Protein AF-R5B4G7-F1 (afdb_monomer_lite)

pLDDT: mean 87.43, std 13.16, range [39.22, 98.56]

Sequence (146 aa):
MLAQTGVADRATWLAIAPYIDYGDVYLRRGDRGMLVTILQTALTSAGFSPGQADGIFGSRTFNAVTAFQRANRITADGIAGPRTWALLKPYLSGELMTYVVRRGDTLSSIARRFNTTVEELLRLNPREDPDLIFVGETLLIPVSKG

Foldseek 3Di:
DDDPPVDCDLVNCLVCVLVDQQQPPKDAAAFFDNVQLLLCQLLVLQVAFQDHSRRHNHPSQLVSLLVQCVLVVHDSPSMCGNVNSVVSSLLSVQAWDKDADAPPDWLCNVCVNLVHDLVVQCVQVPDDDSGDDDGRDITTHGSYDD

Radius of gyration: 16.52 Å; chains: 1; bounding box: 39×35×43 Å

Secondary structure (DSSP, 8-state):
-----SS--HHHHHHHGGG---TT--B-TT-BSHHHHHHHHHHHHTT----SSSSB--HHHHHHHHHHHHHTTS--SS-B-HHHHHHHTHHHHTPEEEEE--TT--HHHHHHHTT--HHHHHHHS--SSTT---TTPEEEEE-S--

Structure (mmCIF, N/CA/C/O backbone):
data_AF-R5B4G7-F1
#
_entry.id   AF-R5B4G7-F1
#
loop_
_atom_site.group_PDB
_atom_site.id
_atom_site.type_symbol
_atom_site.label_atom_id
_atom_site.label_alt_id
_atom_site.label_comp_id
_atom_site.label_asym_id
_atom_site.label_entity_id
_atom_site.label_seq_id
_atom_site.pdbx_PDB_ins_code
_atom_site.Cartn_x
_atom_site.Cartn_y
_atom_site.Cartn_z
_atom_site.occupancy
_atom_site.B_iso_or_equiv
_atom_site.auth_seq_id
_atom_site.auth_comp_id
_atom_site.auth_asym_id
_atom_site.auth_atom_id
_atom_site.pdbx_PDB_model_num
ATOM 1 N N . MET A 1 1 ? 12.464 23.233 4.053 1.00 43.53 1 MET A N 1
ATOM 2 C CA . MET A 1 1 ? 12.684 24.021 2.822 1.00 43.53 1 MET A CA 1
ATOM 3 C C . MET A 1 1 ? 13.406 23.096 1.847 1.00 43.53 1 MET A C 1
ATOM 5 O O . MET A 1 1 ? 14.472 22.615 2.204 1.00 43.53 1 MET A O 1
ATOM 9 N N . LEU A 1 2 ? 12.780 22.704 0.730 1.00 44.00 2 LEU A N 1
ATOM 10 C CA . LEU A 1 2 ? 13.408 21.807 -0.256 1.00 44.00 2 LEU A CA 1
ATOM 11 C C . LEU A 1 2 ? 14.506 22.582 -1.001 1.00 44.00 2 LEU A C 1
ATOM 13 O O . LEU A 1 2 ? 14.284 23.732 -1.374 1.00 44.00 2 LEU A O 1
ATOM 17 N N . ALA A 1 3 ? 15.684 21.985 -1.185 1.00 44.03 3 ALA A N 1
ATOM 18 C CA . ALA A 1 3 ? 16.759 22.604 -1.956 1.00 44.03 3 ALA A CA 1
ATOM 19 C C . ALA A 1 3 ? 16.352 22.685 -3.439 1.00 44.03 3 ALA A C 1
ATOM 21 O O . ALA A 1 3 ? 15.957 21.679 -4.024 1.00 44.03 3 ALA A O 1
ATOM 22 N N . GLN A 1 4 ? 16.437 23.868 -4.056 1.00 39.22 4 GLN A N 1
ATOM 23 C CA . GLN A 1 4 ? 16.223 24.027 -5.499 1.00 39.22 4 GLN A CA 1
ATOM 24 C C . GLN A 1 4 ? 17.436 23.468 -6.254 1.00 39.22 4 GLN A C 1
ATOM 26 O O . GLN A 1 4 ? 18.453 24.141 -6.390 1.00 39.22 4 GLN A O 1
ATOM 31 N N . THR A 1 5 ? 17.344 22.227 -6.729 1.00 52.25 5 THR A N 1
ATOM 32 C CA . THR A 1 5 ? 18.417 21.543 -7.476 1.00 52.25 5 THR A CA 1
ATOM 33 C C . THR A 1 5 ? 18.287 21.692 -8.997 1.00 52.25 5 THR A C 1
ATOM 35 O O . THR A 1 5 ? 19.198 21.309 -9.725 1.00 52.25 5 THR A O 1
ATOM 38 N N . GLY A 1 6 ? 17.164 22.222 -9.505 1.00 46.91 6 GLY A N 1
ATOM 39 C CA . GLY A 1 6 ? 16.884 22.328 -10.949 1.00 46.91 6 GLY A CA 1
ATOM 40 C C . GLY A 1 6 ? 16.652 20.981 -11.656 1.00 46.91 6 GLY A C 1
ATOM 41 O O . GLY A 1 6 ? 16.343 20.952 -12.843 1.00 46.91 6 GLY A O 1
ATOM 42 N N . VAL A 1 7 ? 16.754 19.870 -10.924 1.00 52.88 7 VAL A N 1
ATOM 43 C CA . VAL A 1 7 ? 16.436 18.507 -11.352 1.00 52.88 7 VAL A CA 1
ATOM 44 C C . VAL A 1 7 ? 15.247 18.062 -10.512 1.00 52.88 7 VAL A C 1
ATOM 46 O O . VAL A 1 7 ? 15.256 18.250 -9.299 1.00 52.88 7 VAL A O 1
ATOM 49 N N . ALA A 1 8 ? 14.222 17.465 -11.122 1.00 58.25 8 ALA A N 1
ATOM 50 C CA . ALA A 1 8 ? 13.179 16.796 -10.351 1.00 58.25 8 ALA A CA 1
ATOM 51 C C . ALA A 1 8 ? 13.801 15.561 -9.674 1.00 58.25 8 ALA A C 1
ATOM 53 O O . ALA A 1 8 ? 13.843 14.467 -10.239 1.00 58.25 8 ALA A O 1
ATOM 54 N N . ASP A 1 9 ? 14.385 15.772 -8.498 1.00 66.75 9 ASP A N 1
ATOM 55 C CA . ASP A 1 9 ? 14.992 14.737 -7.676 1.00 66.75 9 ASP A CA 1
ATOM 56 C C . ASP A 1 9 ? 13.918 13.867 -7.005 1.00 66.75 9 ASP A C 1
ATOM 58 O O . ASP A 1 9 ? 12.710 14.097 -7.119 1.00 66.75 9 ASP A O 1
ATOM 62 N N . ARG A 1 10 ? 14.349 12.816 -6.302 1.00 69.75 10 ARG A N 1
ATOM 63 C CA . ARG A 1 10 ? 13.434 11.871 -5.644 1.00 69.75 10 ARG A CA 1
ATOM 64 C C . ARG A 1 10 ? 12.481 12.565 -4.665 1.00 69.75 10 ARG A C 1
ATOM 66 O O . ARG A 1 10 ? 11.333 12.145 -4.551 1.00 69.75 10 ARG A O 1
ATOM 73 N N . ALA A 1 11 ? 12.946 13.595 -3.958 1.00 70.94 11 ALA A N 1
ATOM 74 C CA . ALA A 1 11 ? 12.125 14.325 -2.997 1.00 70.94 11 ALA A CA 1
ATOM 75 C C . ALA A 1 11 ? 11.023 15.113 -3.712 1.00 70.94 11 ALA A C 1
ATOM 77 O O . ALA A 1 11 ? 9.864 15.052 -3.306 1.00 70.94 11 ALA A O 1
ATOM 78 N N . THR A 1 12 ? 11.374 15.767 -4.818 1.00 76.56 12 THR A N 1
ATOM 79 C CA . THR A 1 12 ? 10.431 16.489 -5.676 1.00 76.56 12 THR A CA 1
ATOM 80 C C . THR A 1 12 ? 9.363 15.548 -6.226 1.00 76.56 12 THR A C 1
ATOM 82 O O . THR A 1 12 ? 8.172 15.817 -6.088 1.00 76.56 12 THR A O 1
ATOM 85 N N . TRP A 1 13 ? 9.772 14.404 -6.780 1.00 74.12 13 TRP A N 1
ATOM 86 C CA . TRP A 1 13 ? 8.839 13.419 -7.328 1.00 74.12 13 TRP A CA 1
ATOM 87 C C . TRP A 1 13 ? 7.916 12.811 -6.279 1.00 74.12 13 TRP A C 1
ATOM 89 O O . TRP A 1 13 ? 6.729 12.673 -6.545 1.00 74.12 13 TRP A O 1
ATOM 99 N N . LEU A 1 14 ? 8.419 12.481 -5.087 1.00 74.94 14 LEU A N 1
ATOM 100 C CA . LEU A 1 14 ? 7.568 11.984 -4.003 1.00 74.94 14 LEU A CA 1
ATOM 101 C C . LEU A 1 14 ? 6.574 13.044 -3.518 1.00 74.94 14 LEU A C 1
ATOM 103 O O . LEU A 1 14 ? 5.439 12.697 -3.213 1.00 74.94 14 LEU A O 1
ATOM 107 N N . ALA A 1 15 ? 6.968 14.320 -3.491 1.00 75.81 15 ALA A N 1
ATOM 108 C CA . ALA A 1 15 ? 6.084 15.408 -3.084 1.00 75.81 15 ALA A CA 1
ATOM 109 C C . ALA A 1 15 ? 4.921 15.623 -4.066 1.00 75.81 15 ALA A C 1
ATOM 111 O O . ALA A 1 15 ? 3.815 15.950 -3.641 1.00 75.81 15 ALA A O 1
ATOM 112 N N . ILE A 1 16 ? 5.154 15.421 -5.369 1.00 78.56 16 ILE A N 1
ATOM 113 C CA . ILE A 1 16 ? 4.108 15.574 -6.389 1.00 78.56 16 ILE A CA 1
ATOM 114 C C . ILE A 1 16 ? 3.380 14.268 -6.714 1.00 78.56 16 ILE A C 1
ATOM 116 O O . ILE A 1 16 ? 2.293 14.326 -7.278 1.00 78.56 16 ILE A O 1
ATOM 120 N N . ALA A 1 17 ? 3.936 13.103 -6.361 1.00 81.06 17 ALA A N 1
ATOM 121 C CA . ALA A 1 17 ? 3.384 11.786 -6.689 1.00 81.06 17 ALA A CA 1
ATOM 122 C C . ALA A 1 17 ? 1.900 11.603 -6.312 1.00 81.06 17 ALA A C 1
ATOM 124 O O . ALA A 1 17 ? 1.181 10.999 -7.110 1.00 81.06 17 ALA A O 1
ATOM 125 N N . PRO A 1 18 ? 1.402 12.132 -5.178 1.00 79.75 18 PRO A N 1
ATOM 126 C CA . PRO A 1 18 ? -0.029 12.155 -4.859 1.00 79.75 18 PRO A CA 1
ATOM 127 C C . PRO A 1 18 ? -0.913 12.926 -5.839 1.00 79.75 18 PRO A C 1
ATOM 129 O O . PRO A 1 18 ? -2.110 12.678 -5.917 1.00 79.75 18 PRO A O 1
ATOM 132 N N . TYR A 1 19 ? -0.357 13.887 -6.563 1.00 81.88 19 TYR A N 1
ATOM 133 C CA . TYR A 1 19 ? -1.098 14.790 -7.443 1.00 81.88 19 TYR A CA 1
ATOM 134 C C . TYR A 1 19 ? 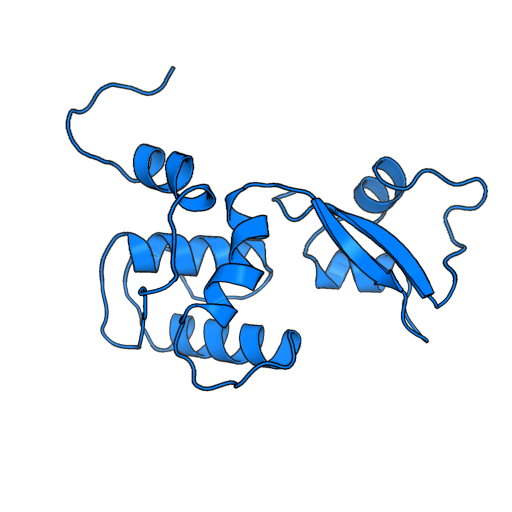-0.963 14.412 -8.921 1.00 81.88 19 TYR A C 1
ATOM 136 O O . TYR A 1 19 ? -1.612 15.021 -9.766 1.00 81.88 19 TYR A O 1
ATOM 144 N N . ILE A 1 20 ? -0.145 13.404 -9.237 1.00 81.44 20 ILE A N 1
ATOM 145 C CA . ILE A 1 20 ? -0.017 12.868 -10.591 1.00 81.44 20 ILE A CA 1
ATOM 146 C C . ILE A 1 20 ? -1.295 12.106 -10.957 1.00 81.44 20 ILE A C 1
ATOM 148 O O . ILE A 1 20 ? -1.782 11.270 -10.189 1.00 81.44 20 ILE A O 1
ATOM 152 N N . ASP A 1 21 ? -1.809 12.371 -12.157 1.00 85.00 21 ASP A N 1
ATOM 153 C CA . ASP A 1 21 ? -2.801 11.512 -12.791 1.00 85.00 21 ASP A CA 1
ATOM 154 C C . ASP A 1 21 ? -2.102 10.284 -13.393 1.00 85.00 21 ASP A C 1
ATOM 156 O O . ASP A 1 21 ? -1.300 10.388 -14.322 1.00 85.00 21 ASP A O 1
ATOM 160 N N . TYR A 1 22 ? -2.389 9.111 -12.831 1.00 85.50 22 TYR A N 1
ATOM 161 C CA . TYR A 1 22 ? -1.850 7.832 -13.290 1.00 85.50 22 TYR A CA 1
ATOM 162 C C . TYR A 1 22 ? -2.761 7.133 -14.314 1.00 85.50 22 TYR A C 1
ATOM 164 O O . TYR A 1 22 ? -2.560 5.946 -14.582 1.00 85.50 22 TYR A O 1
ATOM 172 N N . GLY A 1 23 ? -3.761 7.826 -14.874 1.00 84.38 23 GLY A N 1
ATOM 173 C CA . GLY A 1 23 ? -4.749 7.279 -15.812 1.00 84.38 23 GLY A CA 1
ATOM 174 C C . GLY A 1 23 ? -4.156 6.556 -17.027 1.00 84.38 23 GLY A C 1
ATOM 175 O O . GLY A 1 23 ? -4.726 5.564 -17.477 1.00 84.38 23 GLY A O 1
ATOM 176 N N . ASP A 1 24 ? -2.966 6.970 -17.467 1.00 88.12 24 ASP A N 1
ATOM 177 C CA . ASP A 1 24 ? -2.244 6.371 -18.599 1.00 88.12 24 ASP A CA 1
ATOM 178 C C . ASP A 1 24 ? -0.909 5.719 -18.196 1.00 88.12 24 ASP A C 1
ATOM 180 O O . ASP A 1 24 ? -0.104 5.330 -19.046 1.00 88.12 24 ASP A O 1
ATOM 184 N N . VAL A 1 25 ? -0.644 5.572 -16.892 1.00 91.62 25 VAL A N 1
ATOM 185 C CA . VAL A 1 25 ? 0.617 5.008 -16.397 1.00 91.62 25 VAL A CA 1
ATOM 186 C C . VAL A 1 25 ? 0.487 3.502 -16.211 1.00 91.62 25 VAL A C 1
ATOM 188 O O . VAL A 1 25 ? -0.234 3.021 -15.337 1.00 91.62 25 VAL A O 1
ATOM 191 N N . TYR A 1 26 ? 1.269 2.760 -16.993 1.00 96.19 26 TYR A N 1
ATOM 192 C CA . TYR A 1 26 ? 1.411 1.313 -16.880 1.00 96.19 26 TYR A CA 1
ATOM 193 C C . TYR A 1 26 ? 2.871 0.965 -16.626 1.00 96.19 26 TYR A C 1
ATOM 195 O O . TYR A 1 26 ? 3.713 1.183 -17.494 1.00 96.19 26 TYR A O 1
ATOM 203 N N . LEU A 1 27 ? 3.159 0.402 -15.450 1.00 97.69 27 LEU A N 1
ATOM 204 C CA . LEU A 1 27 ? 4.474 -0.166 -15.155 1.00 97.69 27 LEU A CA 1
ATOM 205 C C . LEU A 1 27 ? 4.425 -1.689 -15.113 1.00 97.69 27 LEU A C 1
ATOM 207 O O . LEU A 1 27 ? 3.526 -2.286 -14.516 1.00 97.69 27 LEU A O 1
ATOM 211 N N . ARG A 1 28 ? 5.437 -2.317 -15.693 1.00 98.06 28 ARG A N 1
ATOM 212 C CA . ARG A 1 28 ? 5.604 -3.765 -15.800 1.00 98.06 28 ARG A CA 1
ATOM 213 C C . ARG A 1 28 ? 7.068 -4.157 -15.639 1.00 98.06 28 ARG A C 1
ATOM 215 O O . ARG A 1 28 ? 7.978 -3.331 -15.643 1.00 98.06 28 ARG A O 1
ATOM 222 N N . ARG A 1 29 ? 7.305 -5.464 -15.514 1.00 97.69 29 ARG A N 1
ATOM 223 C CA . ARG A 1 29 ? 8.658 -6.017 -15.396 1.00 97.69 29 ARG A CA 1
ATOM 224 C C . ARG A 1 29 ? 9.547 -5.544 -16.549 1.00 97.69 29 ARG A C 1
ATOM 226 O O . ARG A 1 29 ? 9.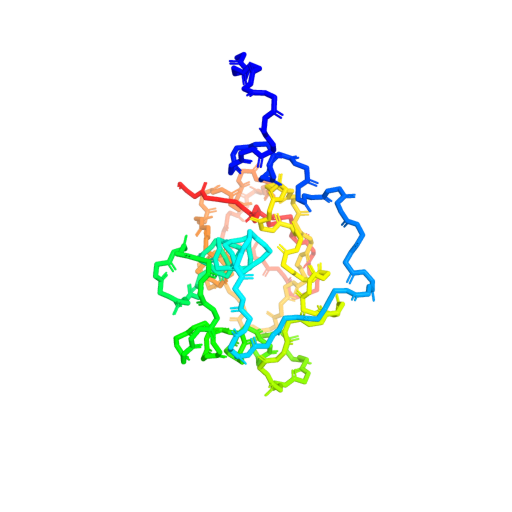169 -5.674 -17.709 1.00 97.69 29 ARG A O 1
ATOM 233 N N . GLY A 1 30 ? 10.740 -5.070 -16.206 1.00 97.06 30 GLY A N 1
ATOM 234 C CA . GLY A 1 30 ? 11.702 -4.500 -17.151 1.00 97.06 30 GLY A CA 1
ATOM 235 C C . GLY A 1 30 ? 11.714 -2.973 -17.169 1.00 97.06 30 GLY A C 1
ATOM 236 O O . GLY A 1 30 ? 12.760 -2.406 -17.484 1.00 97.06 30 GLY A O 1
ATOM 237 N N . ASP A 1 31 ? 10.624 -2.319 -16.757 1.00 98.06 31 ASP A N 1
ATOM 238 C CA . ASP A 1 31 ? 10.581 -0.862 -16.646 1.00 98.06 31 ASP A CA 1
ATOM 239 C C . ASP A 1 31 ? 11.546 -0.365 -15.567 1.00 98.06 31 ASP A C 1
ATOM 241 O O . ASP A 1 31 ? 11.858 -1.060 -14.588 1.00 98.06 31 ASP A O 1
ATOM 245 N N . ARG A 1 32 ? 12.043 0.858 -15.761 1.00 96.88 32 ARG A N 1
ATOM 246 C CA . ARG A 1 32 ? 13.014 1.497 -14.873 1.00 96.88 32 ARG A CA 1
ATOM 247 C C . ARG A 1 32 ? 12.705 2.976 -14.683 1.00 96.88 32 ARG A C 1
ATOM 249 O O . ARG A 1 32 ? 12.080 3.598 -15.536 1.00 96.88 32 ARG A O 1
ATOM 256 N N . GLY A 1 33 ? 13.210 3.544 -13.595 1.00 92.75 33 GLY A N 1
ATOM 257 C CA . GLY A 1 33 ? 13.184 4.978 -13.325 1.00 92.75 33 GLY A CA 1
ATOM 258 C C . GLY A 1 33 ? 12.270 5.363 -12.168 1.00 92.75 33 GLY A C 1
ATOM 259 O O . GLY A 1 33 ? 11.846 4.533 -11.365 1.00 92.75 33 GLY A O 1
ATOM 260 N N . MET A 1 34 ? 11.975 6.659 -12.076 1.00 89.06 34 MET A N 1
ATOM 261 C CA . MET A 1 34 ? 11.379 7.239 -10.872 1.00 89.06 34 MET A CA 1
ATOM 262 C C . MET A 1 34 ? 9.973 6.718 -10.564 1.00 89.06 34 MET A C 1
ATOM 264 O O . MET A 1 34 ? 9.650 6.485 -9.403 1.00 89.06 34 MET A O 1
ATOM 268 N N . LEU A 1 35 ? 9.145 6.469 -11.584 1.00 90.94 35 LEU A N 1
ATOM 269 C CA . LEU A 1 35 ? 7.807 5.904 -11.380 1.00 90.94 35 LEU A CA 1
ATOM 270 C C . LEU A 1 35 ? 7.873 4.499 -10.765 1.00 90.94 35 LEU A C 1
ATOM 272 O O . LEU A 1 35 ? 7.032 4.145 -9.941 1.00 90.94 35 LEU A O 1
ATOM 276 N N . VAL A 1 36 ? 8.909 3.720 -11.089 1.00 96.00 36 VAL A N 1
ATOM 277 C CA . VAL A 1 36 ? 9.151 2.426 -10.444 1.00 96.00 36 VAL A CA 1
ATOM 278 C C . VAL A 1 36 ? 9.580 2.620 -8.989 1.00 96.00 36 VAL A C 1
ATOM 280 O O . VAL A 1 36 ? 9.076 1.916 -8.118 1.00 96.00 36 VAL A O 1
ATOM 283 N N . THR A 1 37 ? 10.433 3.605 -8.691 1.00 93.75 37 THR A N 1
ATOM 284 C CA . THR A 1 37 ? 10.795 3.958 -7.306 1.00 93.75 37 THR A CA 1
ATOM 285 C C . THR A 1 37 ? 9.566 4.368 -6.489 1.00 93.75 37 THR A C 1
ATOM 287 O O . THR A 1 37 ? 9.437 3.967 -5.328 1.00 93.75 37 THR A O 1
ATOM 290 N N . ILE A 1 38 ? 8.647 5.136 -7.082 1.00 91.69 38 ILE A N 1
ATOM 291 C CA . ILE A 1 38 ? 7.374 5.533 -6.463 1.00 91.69 38 ILE A CA 1
ATOM 292 C C . ILE A 1 38 ? 6.509 4.295 -6.212 1.00 91.69 38 ILE A C 1
ATOM 294 O O . ILE A 1 38 ? 6.055 4.101 -5.087 1.00 91.69 38 ILE A O 1
ATOM 298 N N . LEU A 1 39 ? 6.350 3.417 -7.206 1.00 95.31 39 LEU A N 1
ATOM 299 C CA . LEU A 1 39 ? 5.612 2.158 -7.065 1.00 95.31 39 LEU A CA 1
ATOM 300 C C . LEU A 1 39 ? 6.177 1.295 -5.929 1.00 95.31 39 LEU A C 1
ATOM 302 O O . LEU A 1 39 ? 5.431 0.828 -5.071 1.00 95.31 39 LEU A O 1
ATOM 306 N N . GLN A 1 40 ? 7.496 1.099 -5.895 1.00 96.38 40 GLN A N 1
ATOM 307 C CA . GLN A 1 40 ? 8.172 0.329 -4.847 1.00 96.38 40 GLN A CA 1
ATOM 308 C C . GLN A 1 40 ? 7.980 0.977 -3.468 1.00 96.38 40 GLN A C 1
ATOM 310 O O . GLN A 1 40 ? 7.764 0.280 -2.476 1.00 96.38 40 GLN A O 1
ATOM 315 N N . THR A 1 41 ? 8.011 2.309 -3.396 1.00 91.44 41 THR A N 1
ATOM 316 C CA . THR A 1 41 ? 7.773 3.045 -2.148 1.00 91.44 41 THR A CA 1
ATOM 317 C C . THR A 1 41 ? 6.331 2.854 -1.673 1.00 91.44 41 THR A C 1
ATOM 319 O O . THR A 1 41 ? 6.129 2.473 -0.523 1.00 91.44 41 THR A O 1
ATOM 322 N N . ALA A 1 42 ? 5.341 3.022 -2.555 1.00 91.44 42 ALA A N 1
ATOM 323 C CA . ALA A 1 42 ? 3.928 2.837 -2.227 1.00 91.44 42 ALA A CA 1
ATOM 324 C C . ALA A 1 42 ? 3.622 1.403 -1.780 1.00 91.44 42 ALA A C 1
ATOM 326 O O . ALA A 1 42 ? 2.959 1.200 -0.769 1.00 91.44 42 ALA A O 1
ATOM 327 N N . LEU A 1 43 ? 4.148 0.400 -2.492 1.00 94.00 43 LEU A N 1
ATOM 328 C CA . LEU A 1 43 ? 3.981 -1.010 -2.130 1.00 94.00 43 LEU A CA 1
ATOM 329 C C . LEU A 1 43 ? 4.593 -1.320 -0.762 1.00 94.00 43 LEU A C 1
ATOM 331 O O . LEU A 1 43 ? 3.983 -2.047 0.015 1.00 94.00 43 LEU A O 1
ATOM 335 N N . THR A 1 44 ? 5.763 -0.749 -0.462 1.00 92.44 44 THR A N 1
ATOM 336 C CA . THR A 1 44 ? 6.400 -0.889 0.856 1.00 92.44 44 THR A CA 1
ATOM 337 C C . THR A 1 44 ? 5.533 -0.274 1.951 1.00 92.44 44 THR A C 1
ATOM 339 O O . THR A 1 44 ? 5.279 -0.924 2.961 1.00 92.44 44 THR A O 1
ATOM 342 N N . SER A 1 45 ? 5.023 0.944 1.740 1.00 86.56 45 SER A N 1
ATOM 343 C CA . SER A 1 45 ? 4.099 1.598 2.678 1.00 86.56 45 SER A CA 1
ATOM 344 C C . SER A 1 45 ? 2.809 0.795 2.874 1.00 86.56 45 SER A C 1
ATOM 346 O O . SER A 1 45 ? 2.319 0.698 3.995 1.00 86.56 45 SER A O 1
ATOM 348 N N . ALA A 1 46 ? 2.311 0.155 1.813 1.00 88.19 46 ALA A N 1
ATOM 349 C CA . ALA A 1 46 ? 1.151 -0.732 1.842 1.00 88.19 46 ALA A CA 1
ATOM 350 C C . ALA A 1 46 ? 1.426 -2.117 2.469 1.00 88.19 46 ALA A C 1
ATOM 352 O O . ALA A 1 46 ? 0.552 -2.981 2.438 1.00 88.19 46 ALA A O 1
ATOM 353 N N . GLY A 1 47 ? 2.626 -2.358 3.014 1.00 89.88 47 GLY A N 1
ATOM 354 C CA . GLY A 1 47 ? 2.985 -3.602 3.704 1.00 89.88 47 GLY A CA 1
ATOM 355 C C . GLY A 1 47 ? 3.464 -4.738 2.791 1.00 89.88 47 GLY A C 1
ATOM 356 O O . GLY A 1 47 ? 3.605 -5.874 3.242 1.00 89.88 47 GLY A O 1
ATOM 357 N N . PHE A 1 48 ? 3.733 -4.465 1.512 1.00 94.44 48 PHE A N 1
ATOM 358 C CA . PHE A 1 48 ? 4.273 -5.439 0.558 1.00 94.44 48 PHE A CA 1
ATOM 359 C C . PHE A 1 48 ? 5.790 -5.284 0.411 1.00 94.44 48 PHE A C 1
ATOM 361 O O . PHE A 1 48 ? 6.366 -4.246 0.717 1.00 94.44 48 PHE A O 1
ATOM 368 N N . SER A 1 49 ? 6.470 -6.323 -0.079 1.00 95.88 49 SER A N 1
ATOM 369 C CA . SER A 1 49 ? 7.939 -6.349 -0.162 1.00 95.88 49 SER A CA 1
ATOM 370 C C . SER A 1 49 ? 8.436 -6.355 -1.616 1.00 95.88 49 SER A C 1
ATOM 372 O O . SER A 1 49 ? 8.800 -7.413 -2.134 1.00 95.88 49 SER A O 1
ATOM 374 N N . PRO A 1 50 ? 8.483 -5.198 -2.307 1.00 96.75 50 PRO A N 1
ATOM 375 C CA . PRO A 1 50 ? 8.932 -5.116 -3.700 1.00 96.75 50 PRO A CA 1
ATOM 376 C C . PRO A 1 50 ? 10.459 -5.198 -3.868 1.00 96.75 50 PRO A C 1
ATOM 378 O O . PRO A 1 50 ? 10.948 -5.251 -4.993 1.00 96.75 50 PRO A O 1
ATOM 381 N N . GLY A 1 51 ? 11.219 -5.246 -2.771 1.00 95.31 51 GLY A N 1
ATOM 382 C CA . GLY A 1 51 ? 12.673 -5.088 -2.774 1.00 95.31 51 GLY A CA 1
ATOM 383 C C . GLY A 1 51 ? 13.079 -3.661 -2.407 1.00 95.31 51 GLY A C 1
ATOM 384 O O . GLY A 1 51 ? 12.290 -2.925 -1.820 1.00 95.31 51 GLY A O 1
ATOM 385 N N . GLN A 1 52 ? 14.322 -3.286 -2.713 1.00 94.19 52 GLN A N 1
ATOM 386 C CA . GLN A 1 52 ? 14.769 -1.907 -2.517 1.00 94.19 52 GLN A CA 1
ATOM 387 C C . GLN A 1 52 ? 14.038 -0.988 -3.502 1.00 94.19 52 GLN A C 1
ATOM 389 O O . GLN A 1 52 ? 13.719 -1.406 -4.611 1.00 94.19 52 GLN A O 1
ATOM 394 N N . ALA A 1 53 ? 13.783 0.260 -3.106 1.00 92.94 53 ALA A N 1
ATOM 395 C CA . ALA A 1 53 ? 13.214 1.279 -3.989 1.00 92.94 53 ALA A CA 1
ATOM 396 C C . ALA A 1 53 ? 14.289 1.828 -4.950 1.00 92.94 53 ALA A C 1
ATOM 398 O O . ALA A 1 53 ? 14.619 3.013 -4.933 1.00 92.94 53 ALA A O 1
ATOM 399 N N . ASP A 1 54 ? 14.884 0.933 -5.733 1.00 94.94 54 ASP A N 1
ATOM 400 C CA . ASP A 1 54 ? 16.012 1.158 -6.642 1.00 94.94 54 ASP A CA 1
ATOM 401 C C . ASP A 1 54 ? 15.587 1.659 -8.031 1.00 94.94 54 ASP A C 1
ATOM 403 O O . ASP A 1 54 ? 16.432 1.976 -8.867 1.00 94.94 54 ASP A O 1
ATOM 407 N N . GLY A 1 55 ? 14.279 1.746 -8.286 1.00 95.94 55 GLY A N 1
ATOM 408 C CA . GLY A 1 55 ? 13.746 2.150 -9.580 1.00 95.94 55 GLY A CA 1
ATOM 409 C C . GLY A 1 55 ? 13.837 1.059 -10.642 1.00 95.94 55 GLY A C 1
ATOM 410 O O . GLY A 1 55 ? 13.764 1.384 -11.823 1.00 95.94 55 GLY A O 1
ATOM 411 N N . ILE A 1 56 ? 13.993 -0.216 -10.266 1.00 98.06 56 ILE A N 1
ATOM 412 C CA . ILE A 1 56 ? 14.039 -1.355 -11.191 1.00 98.06 56 ILE A CA 1
ATOM 413 C C . ILE A 1 56 ? 12.829 -2.263 -10.970 1.00 98.06 56 ILE A C 1
ATOM 415 O O . ILE A 1 56 ? 12.644 -2.873 -9.914 1.00 98.06 56 ILE A O 1
ATOM 419 N N . PHE A 1 57 ? 11.999 -2.433 -12.003 1.00 98.31 57 PHE A N 1
ATOM 420 C CA . PHE A 1 57 ? 10.844 -3.318 -11.916 1.00 98.31 57 PHE A CA 1
ATOM 421 C C . PHE A 1 57 ? 11.295 -4.759 -12.177 1.00 98.31 57 PHE A C 1
ATOM 423 O O . PHE A 1 57 ? 11.167 -5.303 -13.277 1.00 98.31 57 PHE A O 1
ATOM 430 N N . GLY A 1 58 ? 11.853 -5.381 -11.138 1.00 98.12 58 GLY A N 1
ATOM 431 C CA . GLY A 1 58 ? 12.308 -6.769 -11.142 1.00 98.12 58 GLY A CA 1
ATOM 432 C C . GLY A 1 58 ? 11.236 -7.787 -10.737 1.00 98.12 58 GLY A C 1
ATOM 433 O O . GLY A 1 58 ? 10.044 -7.491 -10.626 1.00 98.12 58 GLY A O 1
ATOM 434 N N . SER A 1 59 ? 11.674 -9.022 -10.477 1.00 98.19 59 SER A N 1
ATOM 435 C CA . SER A 1 59 ? 10.806 -10.116 -10.017 1.00 98.19 59 SER A CA 1
ATOM 436 C C . SER A 1 59 ? 10.176 -9.842 -8.647 1.00 98.19 59 SER A C 1
ATOM 438 O O . SER A 1 59 ? 9.008 -10.162 -8.445 1.00 98.19 59 SER A O 1
ATOM 440 N N . ARG A 1 60 ? 10.911 -9.205 -7.724 1.00 98.38 60 ARG A N 1
ATOM 441 C CA . ARG A 1 60 ? 10.390 -8.823 -6.400 1.00 98.38 60 ARG A CA 1
ATOM 442 C C . ARG A 1 60 ? 9.273 -7.784 -6.511 1.00 98.38 60 ARG A C 1
ATOM 444 O O . ARG A 1 60 ? 8.203 -8.003 -5.954 1.00 98.38 60 ARG A O 1
ATOM 451 N N . THR A 1 61 ? 9.470 -6.731 -7.308 1.00 98.50 61 THR A N 1
ATOM 452 C CA . THR A 1 61 ? 8.436 -5.722 -7.590 1.00 98.50 61 THR A CA 1
ATOM 453 C C . THR A 1 61 ? 7.196 -6.362 -8.213 1.00 98.50 61 THR A C 1
ATOM 455 O O . THR A 1 61 ? 6.088 -6.124 -7.747 1.00 98.50 61 THR A O 1
ATOM 458 N N . PHE A 1 62 ? 7.368 -7.257 -9.192 1.00 98.56 62 PHE A N 1
ATOM 459 C CA . PHE A 1 62 ? 6.256 -8.004 -9.793 1.00 98.56 62 PHE A CA 1
ATOM 460 C C . PHE A 1 62 ? 5.471 -8.836 -8.767 1.00 98.56 62 PHE A C 1
ATOM 462 O O . PHE A 1 62 ? 4.239 -8.804 -8.741 1.00 98.56 62 PHE A O 1
ATOM 469 N N . ASN A 1 63 ? 6.171 -9.566 -7.897 1.00 98.56 63 ASN A N 1
ATOM 470 C CA . ASN A 1 63 ? 5.534 -10.365 -6.852 1.00 98.56 63 ASN A CA 1
ATOM 471 C C . ASN A 1 63 ? 4.779 -9.480 -5.849 1.00 98.56 63 ASN A C 1
ATOM 473 O O . ASN A 1 63 ? 3.678 -9.827 -5.432 1.00 98.56 63 ASN A O 1
ATOM 477 N N . ALA A 1 64 ? 5.329 -8.315 -5.501 1.00 98.19 64 ALA A N 1
ATOM 478 C CA . ALA A 1 64 ? 4.653 -7.359 -4.632 1.00 98.19 64 ALA A CA 1
ATOM 479 C C . ALA A 1 64 ? 3.403 -6.752 -5.288 1.00 98.19 64 ALA A C 1
ATOM 481 O O . ALA A 1 64 ? 2.365 -6.682 -4.634 1.00 98.19 64 ALA A O 1
ATOM 482 N N . VAL A 1 65 ? 3.457 -6.388 -6.576 1.00 98.38 65 VAL A N 1
ATOM 483 C CA . VAL A 1 65 ? 2.283 -5.892 -7.321 1.00 98.38 65 VAL A CA 1
ATOM 484 C C . VAL A 1 65 ? 1.184 -6.950 -7.367 1.00 98.38 65 VAL A C 1
ATOM 486 O O . VAL A 1 65 ? 0.050 -6.666 -6.993 1.00 98.38 65 VAL A O 1
ATOM 489 N N . THR A 1 66 ? 1.509 -8.188 -7.748 1.00 98.50 66 THR A N 1
ATOM 490 C CA . THR A 1 66 ? 0.512 -9.275 -7.793 1.00 98.50 66 THR A CA 1
ATOM 491 C C . THR A 1 66 ? -0.078 -9.584 -6.416 1.00 98.50 66 THR A C 1
ATOM 493 O O . THR A 1 66 ? -1.282 -9.819 -6.303 1.00 98.50 66 THR A O 1
ATOM 496 N N . ALA A 1 67 ? 0.729 -9.552 -5.352 1.00 97.88 67 ALA A N 1
ATOM 497 C CA . ALA A 1 67 ? 0.248 -9.724 -3.984 1.00 97.88 67 ALA A CA 1
ATOM 498 C C . ALA A 1 67 ? -0.701 -8.589 -3.563 1.00 97.88 67 ALA A C 1
ATOM 500 O O . ALA A 1 67 ? -1.785 -8.864 -3.045 1.00 97.88 67 ALA A O 1
ATOM 501 N N . PHE A 1 68 ? -0.340 -7.336 -3.852 1.00 96.25 68 PHE A N 1
ATOM 502 C CA . PHE A 1 68 ? -1.183 -6.168 -3.600 1.00 96.25 68 PHE A CA 1
ATOM 503 C C . PHE A 1 68 ? -2.514 -6.257 -4.349 1.00 96.25 68 PHE A C 1
ATOM 505 O O . PHE A 1 68 ? -3.582 -6.055 -3.767 1.00 96.25 68 PHE A O 1
ATOM 512 N N . GLN A 1 69 ? -2.471 -6.628 -5.627 1.00 97.69 69 GLN A N 1
ATOM 513 C CA . GLN A 1 69 ? -3.659 -6.804 -6.458 1.00 97.69 69 GLN A CA 1
ATOM 514 C C . GLN A 1 69 ? -4.600 -7.879 -5.892 1.00 97.69 69 GLN A C 1
ATOM 516 O O . GLN A 1 69 ? -5.799 -7.633 -5.747 1.00 97.69 69 GLN A O 1
ATOM 521 N N . ARG A 1 70 ? -4.062 -9.040 -5.482 1.00 96.69 70 ARG A N 1
ATOM 522 C CA . ARG A 1 70 ? -4.840 -10.116 -4.836 1.00 96.69 70 ARG A CA 1
ATOM 523 C C . ARG A 1 70 ? -5.468 -9.661 -3.521 1.00 96.69 70 ARG A C 1
ATOM 525 O O . ARG A 1 70 ? -6.655 -9.901 -3.302 1.00 96.69 70 ARG A O 1
ATOM 532 N N . ALA A 1 71 ? -4.702 -8.979 -2.670 1.00 91.88 71 ALA A N 1
ATOM 533 C CA . ALA A 1 71 ? -5.182 -8.472 -1.384 1.00 91.88 71 ALA A CA 1
ATOM 534 C C . ALA A 1 71 ? -6.334 -7.461 -1.539 1.00 91.88 71 ALA A C 1
ATOM 536 O O . ALA A 1 71 ? -7.230 -7.395 -0.692 1.00 91.88 71 ALA A O 1
ATOM 537 N N . ASN A 1 72 ? -6.339 -6.719 -2.648 1.00 90.06 72 ASN A N 1
ATOM 538 C CA . ASN A 1 72 ? -7.371 -5.742 -2.986 1.00 90.06 72 ASN A CA 1
ATOM 539 C C . ASN A 1 72 ? -8.454 -6.274 -3.938 1.00 90.06 72 ASN A C 1
ATOM 541 O O . ASN A 1 72 ? -9.341 -5.518 -4.326 1.00 90.06 72 ASN A O 1
ATOM 545 N N . ARG A 1 73 ? -8.436 -7.573 -4.272 1.00 94.50 73 ARG A N 1
ATOM 546 C CA . ARG A 1 73 ? -9.429 -8.237 -5.140 1.00 94.50 73 ARG A CA 1
ATOM 547 C C . ARG A 1 73 ? -9.573 -7.585 -6.523 1.00 94.50 73 ARG A C 1
ATOM 549 O O . ARG A 1 73 ? -10.669 -7.540 -7.077 1.00 94.50 73 ARG A O 1
ATOM 556 N N . ILE A 1 74 ? -8.466 -7.108 -7.084 1.00 95.00 74 ILE A N 1
ATOM 557 C CA . ILE A 1 74 ? -8.369 -6.689 -8.489 1.00 95.00 74 ILE A CA 1
ATOM 558 C C . ILE A 1 74 ? -7.576 -7.728 -9.294 1.00 95.00 74 ILE A C 1
ATOM 560 O O . ILE A 1 74 ? -6.993 -8.652 -8.725 1.00 95.00 74 ILE A O 1
ATOM 564 N N . THR A 1 75 ? -7.566 -7.600 -10.624 1.00 96.19 75 THR A N 1
ATOM 565 C CA . THR A 1 75 ? -6.815 -8.500 -11.511 1.00 96.19 75 THR A CA 1
ATOM 566 C C . THR A 1 75 ? -5.339 -8.539 -11.113 1.00 96.19 75 THR A C 1
ATOM 568 O O . THR A 1 75 ? -4.681 -7.505 -11.064 1.00 96.19 75 THR A O 1
ATOM 571 N N . ALA A 1 76 ? -4.828 -9.737 -10.817 1.00 97.50 76 ALA A N 1
ATOM 572 C CA . ALA A 1 76 ? -3.458 -9.958 -10.360 1.00 97.50 76 ALA A CA 1
ATOM 573 C C . ALA A 1 76 ? -2.496 -10.241 -11.529 1.00 97.50 76 ALA A C 1
ATOM 575 O O . ALA A 1 76 ? -1.882 -11.307 -11.590 1.00 97.50 76 ALA A O 1
ATOM 576 N N . ASP A 1 77 ? -2.418 -9.309 -12.477 1.00 97.56 77 ASP A N 1
ATOM 577 C CA . ASP A 1 77 ? -1.607 -9.404 -13.702 1.00 97.56 77 ASP A CA 1
ATOM 578 C C . ASP A 1 77 ? -0.138 -8.979 -13.514 1.00 97.56 77 ASP A C 1
ATOM 580 O O . ASP A 1 77 ? 0.700 -9.212 -14.388 1.00 97.56 77 ASP A O 1
ATOM 584 N N . GLY A 1 78 ? 0.196 -8.381 -12.368 1.00 97.88 78 GLY A N 1
ATOM 585 C CA . GLY A 1 78 ? 1.534 -7.879 -12.069 1.00 97.88 78 GLY A CA 1
ATOM 586 C C . GLY A 1 78 ? 1.899 -6.593 -12.809 1.00 97.88 78 GLY A C 1
ATOM 587 O O . GLY A 1 78 ? 3.076 -6.225 -12.823 1.00 97.88 78 GLY A O 1
ATOM 588 N N . ILE A 1 79 ? 0.912 -5.914 -13.399 1.00 98.25 79 ILE A N 1
ATOM 589 C CA . ILE A 1 79 ? 1.046 -4.615 -14.055 1.00 98.25 79 ILE A CA 1
ATOM 590 C C . ILE A 1 79 ? 0.471 -3.535 -13.131 1.00 98.25 79 ILE A C 1
ATOM 592 O O . ILE A 1 79 ? -0.687 -3.570 -12.708 1.00 98.25 79 ILE A O 1
ATOM 596 N N . ALA A 1 80 ? 1.273 -2.520 -12.819 1.00 97.38 80 ALA A N 1
ATOM 597 C CA . ALA A 1 80 ? 0.789 -1.346 -12.106 1.00 97.38 80 ALA A CA 1
ATOM 598 C C . ALA A 1 80 ? 0.136 -0.374 -13.099 1.00 97.38 80 ALA A C 1
ATOM 600 O O . ALA A 1 80 ? 0.788 0.545 -13.589 1.00 97.38 80 ALA A O 1
ATOM 601 N N . GLY A 1 81 ? -1.131 -0.644 -13.427 1.00 96.62 81 GLY A N 1
ATOM 602 C CA . GLY A 1 81 ? -2.009 0.237 -14.203 1.00 96.62 81 GLY A CA 1
ATOM 603 C C . GLY A 1 81 ? -2.926 1.107 -13.325 1.00 96.62 81 GLY A C 1
ATOM 604 O O . GLY A 1 81 ? -2.811 1.078 -12.095 1.00 96.62 81 GLY A O 1
ATOM 605 N N . PRO A 1 82 ? -3.899 1.825 -13.919 1.00 93.88 82 PRO A N 1
ATOM 606 C CA . PRO A 1 82 ? -4.694 2.849 -13.229 1.00 93.88 82 PRO A CA 1
ATOM 607 C C . PRO A 1 82 ? -5.425 2.361 -11.974 1.00 93.88 82 PRO A C 1
ATOM 609 O O . PRO A 1 82 ? -5.433 3.041 -10.952 1.00 93.88 82 PRO A O 1
ATOM 612 N N . ARG A 1 83 ? -5.988 1.143 -11.997 1.00 93.44 83 ARG A N 1
ATOM 613 C CA . ARG A 1 83 ? -6.645 0.549 -10.815 1.00 93.44 83 ARG A CA 1
ATOM 614 C C . ARG A 1 83 ? -5.662 0.262 -9.680 1.00 93.44 83 ARG A C 1
ATOM 616 O O . ARG A 1 83 ? -6.001 0.453 -8.517 1.00 93.44 83 ARG A O 1
ATOM 623 N N . THR A 1 84 ? -4.453 -0.186 -10.015 1.00 96.31 84 THR A N 1
ATOM 624 C CA . THR A 1 84 ? -3.384 -0.422 -9.038 1.00 96.31 84 THR A CA 1
ATOM 625 C C . THR A 1 84 ? -2.930 0.907 -8.429 1.00 96.31 84 THR A C 1
ATOM 627 O O . THR A 1 84 ? -2.842 1.018 -7.209 1.00 96.31 84 THR A O 1
ATOM 630 N N . TRP A 1 85 ? -2.719 1.937 -9.256 1.00 93.75 85 TRP A N 1
ATOM 631 C CA . TRP A 1 85 ? -2.319 3.273 -8.805 1.00 93.75 85 TRP A CA 1
ATOM 632 C C . TRP A 1 85 ? -3.373 3.972 -7.954 1.00 93.75 85 TRP A C 1
ATOM 634 O O . TRP A 1 85 ? -3.025 4.533 -6.920 1.00 93.75 85 TRP A O 1
ATOM 644 N N . ALA A 1 86 ? -4.653 3.891 -8.323 1.00 89.94 86 ALA A N 1
ATOM 645 C CA . ALA A 1 86 ? -5.742 4.477 -7.542 1.00 89.94 86 ALA A CA 1
ATOM 646 C C . ALA A 1 86 ? -5.772 3.943 -6.100 1.00 89.94 86 ALA A C 1
ATOM 648 O O . ALA A 1 86 ? -6.007 4.700 -5.163 1.00 89.94 86 ALA A O 1
ATOM 649 N N . LEU A 1 87 ? -5.480 2.652 -5.917 1.00 89.75 87 LEU A N 1
ATOM 650 C CA . LEU A 1 87 ? -5.411 2.023 -4.597 1.00 89.75 87 LEU A CA 1
ATOM 651 C C . LEU A 1 87 ? -4.088 2.290 -3.867 1.00 89.75 87 LEU A C 1
ATOM 653 O O . LEU A 1 87 ? -4.056 2.224 -2.642 1.00 89.75 87 LEU A O 1
ATOM 657 N N . LEU A 1 88 ? -3.000 2.567 -4.591 1.00 90.69 88 LEU A N 1
ATOM 658 C CA . LEU A 1 88 ? -1.698 2.909 -4.006 1.00 90.69 88 LEU A CA 1
ATOM 659 C C . LEU A 1 88 ? -1.577 4.387 -3.627 1.00 90.69 88 LEU A C 1
ATOM 661 O O . LEU A 1 88 ? -0.794 4.719 -2.741 1.00 90.69 88 LEU A O 1
ATOM 665 N N . LYS A 1 89 ? -2.344 5.266 -4.278 1.00 87.69 89 LYS A N 1
ATOM 666 C CA . LYS A 1 89 ? -2.308 6.720 -4.092 1.00 87.69 89 LYS A CA 1
ATOM 667 C C . LYS A 1 89 ? -2.377 7.155 -2.619 1.00 87.69 89 LYS A C 1
ATOM 669 O O . LYS A 1 89 ? -1.531 7.963 -2.239 1.00 87.69 89 LYS A O 1
ATOM 674 N N . PRO A 1 90 ? -3.257 6.595 -1.766 1.00 85.44 90 PRO A N 1
ATOM 675 C CA . PRO A 1 90 ? -3.302 6.985 -0.357 1.00 85.44 90 PRO A CA 1
ATOM 676 C C . PRO A 1 90 ? -1.981 6.732 0.397 1.00 85.44 90 PRO A C 1
ATOM 678 O O . PRO A 1 90 ? -1.583 7.523 1.245 1.00 85.44 90 PRO A O 1
ATOM 681 N N . TYR A 1 91 ? -1.235 5.687 0.015 1.00 85.50 91 TYR A N 1
ATOM 682 C CA . TYR A 1 91 ? 0.072 5.346 0.596 1.00 85.50 91 TYR A CA 1
ATOM 683 C C . TYR A 1 91 ? 1.219 6.262 0.138 1.00 85.50 91 TYR A C 1
ATOM 685 O O . TYR A 1 91 ? 2.341 6.152 0.644 1.00 85.50 91 TYR A O 1
ATOM 693 N N . LEU A 1 92 ? 0.957 7.136 -0.839 1.00 81.81 92 LEU A N 1
ATOM 694 C CA . LEU A 1 92 ? 1.874 8.176 -1.309 1.00 81.81 92 LEU A CA 1
ATOM 695 C C . LEU A 1 92 ? 1.566 9.533 -0.672 1.00 81.81 92 LEU A C 1
ATOM 697 O O . LEU A 1 92 ? 2.487 10.317 -0.459 1.00 81.81 92 LEU A O 1
ATOM 701 N N . SER A 1 93 ? 0.290 9.814 -0.398 1.00 72.44 93 SER A N 1
ATOM 702 C CA . SER A 1 93 ? -0.180 11.093 0.142 1.00 72.44 93 SER A CA 1
ATOM 703 C C . SER A 1 93 ? -0.140 11.164 1.667 1.00 72.44 93 SER A C 1
ATOM 705 O O . SER A 1 93 ? -0.121 12.262 2.219 1.00 72.44 93 SER A O 1
ATOM 707 N N . GLY A 1 94 ? -0.118 10.010 2.344 1.00 67.31 94 GLY A N 1
ATOM 708 C CA . GLY A 1 94 ? -0.353 9.933 3.788 1.00 67.31 94 GLY A CA 1
ATOM 709 C C . GLY A 1 94 ? -1.753 10.388 4.181 1.00 67.31 94 GLY A C 1
ATOM 710 O O . GLY A 1 94 ? -1.975 10.872 5.288 1.00 67.31 94 GLY A O 1
ATOM 711 N N . GLU A 1 95 ? -2.693 10.259 3.247 1.00 71.75 95 GLU A N 1
ATOM 712 C CA . GLU A 1 95 ? -4.103 10.537 3.482 1.00 71.75 95 GLU A CA 1
ATOM 713 C C . GLU A 1 95 ? -4.757 9.437 4.324 1.00 71.75 95 GLU A C 1
ATOM 715 O O . GLU A 1 95 ? -4.177 8.392 4.616 1.00 71.75 95 GLU A O 1
ATOM 720 N N . LEU A 1 96 ? -6.001 9.691 4.723 1.00 78.38 96 LEU A N 1
ATOM 721 C CA . LEU A 1 96 ? -6.862 8.709 5.364 1.00 78.38 96 LEU A CA 1
ATOM 722 C C . LEU A 1 96 ? -7.652 7.945 4.294 1.00 78.38 96 LEU A C 1
ATOM 724 O O . LEU A 1 96 ? -8.205 8.541 3.370 1.00 78.38 96 LEU A O 1
ATOM 728 N N . MET A 1 97 ? -7.749 6.627 4.439 1.00 83.75 97 MET A N 1
ATOM 729 C CA . MET A 1 97 ? -8.660 5.774 3.670 1.00 83.75 97 MET A CA 1
ATOM 730 C C . MET A 1 97 ? -9.881 5.429 4.525 1.00 83.75 97 MET A C 1
ATOM 732 O O . MET A 1 97 ? -9.749 5.204 5.722 1.00 83.75 97 MET A O 1
ATOM 736 N N . THR A 1 98 ? -11.067 5.306 3.927 1.00 87.25 98 THR A N 1
ATOM 737 C CA . THR A 1 98 ? -12.213 4.691 4.610 1.00 87.25 98 THR A CA 1
ATOM 738 C C . THR A 1 98 ? -12.205 3.171 4.450 1.00 87.25 98 THR A C 1
ATOM 740 O O . THR A 1 98 ? -11.992 2.637 3.359 1.00 87.25 98 THR A O 1
ATOM 743 N N . TYR A 1 99 ? -12.469 2.452 5.538 1.00 90.75 99 TYR A N 1
ATOM 744 C CA . TYR A 1 99 ? -12.614 1.001 5.550 1.00 90.75 99 TYR A CA 1
ATOM 745 C C . TYR A 1 99 ? -13.929 0.593 6.201 1.00 90.75 99 TYR A C 1
ATOM 747 O O . TYR A 1 99 ? -14.193 0.944 7.345 1.00 90.75 99 TYR A O 1
ATOM 755 N N . VAL A 1 100 ? -14.733 -0.194 5.486 1.00 94.50 100 VAL A N 1
ATOM 756 C CA . VAL A 1 100 ? -15.960 -0.776 6.037 1.00 94.50 100 VAL A CA 1
ATOM 757 C C . VAL A 1 100 ? -15.623 -2.093 6.728 1.00 94.50 100 VAL A C 1
ATOM 759 O O . VAL A 1 100 ? -15.191 -3.042 6.062 1.00 94.50 100 VAL A O 1
ATOM 762 N N . VAL A 1 101 ? -15.845 -2.149 8.040 1.00 94.88 101 VAL A N 1
ATOM 763 C CA . VAL A 1 101 ? -15.613 -3.314 8.899 1.00 94.88 101 VAL A CA 1
ATOM 764 C C . VAL A 1 101 ? -16.409 -4.508 8.388 1.00 94.88 101 VAL A C 1
ATOM 766 O O . VAL A 1 101 ? -17.613 -4.434 8.123 1.00 94.88 101 VAL A O 1
ATOM 769 N N . ARG A 1 102 ? -15.727 -5.639 8.241 1.00 94.94 102 ARG A N 1
ATOM 770 C CA . ARG A 1 102 ? -16.286 -6.898 7.749 1.00 94.94 102 ARG A CA 1
ATOM 771 C C . ARG A 1 102 ? -16.411 -7.897 8.889 1.00 94.94 102 ARG A C 1
ATOM 773 O O . ARG A 1 102 ? -15.731 -7.814 9.907 1.00 94.94 102 ARG A O 1
ATOM 780 N N . ARG A 1 103 ? -17.280 -8.892 8.702 1.00 95.38 103 ARG A N 1
ATOM 781 C CA . ARG A 1 103 ? -17.431 -9.992 9.661 1.00 95.38 103 ARG A CA 1
ATOM 782 C C . ARG A 1 103 ? -16.078 -10.667 9.912 1.00 95.38 103 ARG A C 1
ATOM 784 O O . ARG A 1 103 ? -15.455 -11.145 8.967 1.00 95.38 103 ARG A O 1
ATOM 791 N N . GLY A 1 104 ? -15.691 -10.749 11.184 1.00 91.81 104 GLY A N 1
ATOM 792 C CA . GLY A 1 104 ? -14.434 -11.357 11.628 1.00 91.81 104 GLY A CA 1
ATOM 793 C C . G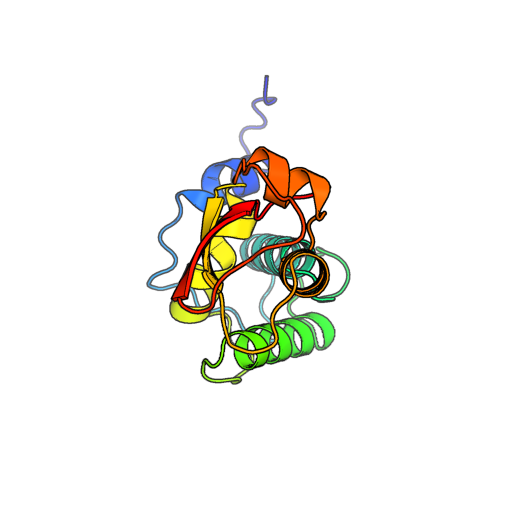LY A 1 104 ? -13.248 -10.394 11.709 1.00 91.81 104 GLY A C 1
ATOM 794 O O . GLY A 1 104 ? -12.167 -10.829 12.095 1.00 91.81 104 GLY A O 1
ATOM 795 N N . ASP A 1 105 ? -13.429 -9.116 11.369 1.00 95.19 105 ASP A N 1
ATOM 796 C CA . ASP A 1 105 ? -12.402 -8.110 11.617 1.00 95.19 105 ASP A CA 1
ATOM 797 C C . ASP A 1 105 ? -12.254 -7.826 13.119 1.00 95.19 105 ASP A C 1
ATOM 799 O O . ASP A 1 105 ? -13.224 -7.838 13.877 1.00 95.19 105 ASP A O 1
ATOM 803 N N . THR A 1 106 ? -11.026 -7.514 13.522 1.00 94.88 106 THR A N 1
ATOM 804 C CA . THR A 1 106 ? -10.687 -6.847 14.781 1.00 94.88 106 THR A CA 1
ATOM 805 C C . THR A 1 106 ? -9.866 -5.601 14.465 1.00 94.88 106 THR A C 1
ATOM 807 O O . THR A 1 106 ? -9.248 -5.517 13.398 1.00 94.88 106 THR A O 1
ATOM 810 N N . LEU A 1 107 ? -9.777 -4.638 15.388 1.00 93.56 107 LEU A N 1
ATOM 811 C CA . LEU A 1 107 ? -8.884 -3.490 15.189 1.00 93.56 107 LEU A CA 1
ATOM 812 C C . LEU A 1 107 ? -7.440 -3.935 14.944 1.00 93.56 107 LEU A C 1
ATOM 814 O O . LEU A 1 107 ? -6.771 -3.388 14.074 1.00 93.56 107 LEU A O 1
ATOM 818 N N . SER A 1 108 ? -6.968 -4.979 15.632 1.00 93.25 108 SER A N 1
ATOM 819 C CA . SER A 1 108 ? -5.621 -5.516 15.421 1.00 93.25 108 SER A CA 1
ATOM 820 C C . SER A 1 108 ? -5.434 -6.135 14.033 1.00 93.25 108 SER A C 1
ATOM 822 O O . SER A 1 108 ? -4.364 -5.982 13.439 1.00 93.25 108 SER A O 1
ATOM 824 N N . SER A 1 109 ? -6.435 -6.844 13.492 1.00 92.88 109 SER A N 1
ATOM 825 C CA . SER A 1 109 ? -6.337 -7.407 12.138 1.00 92.88 109 SER A CA 1
ATOM 826 C C . SER A 1 109 ? -6.395 -6.318 11.070 1.00 92.88 109 SER A C 1
ATOM 828 O O . SER A 1 109 ? -5.662 -6.403 10.084 1.00 92.88 109 SER A O 1
ATOM 830 N N . ILE A 1 110 ? -7.216 -5.286 11.280 1.00 91.56 110 ILE A N 1
ATOM 831 C CA . ILE A 1 110 ? -7.309 -4.113 10.405 1.00 91.56 110 ILE A CA 1
ATOM 832 C C . ILE A 1 110 ? -5.988 -3.338 10.434 1.00 91.56 110 ILE A C 1
ATOM 834 O O . ILE A 1 110 ? -5.398 -3.116 9.380 1.00 91.56 110 ILE A O 1
ATOM 838 N N . ALA A 1 111 ? -5.470 -3.009 11.618 1.00 90.62 111 ALA A N 1
ATOM 839 C CA . ALA A 1 111 ? -4.207 -2.293 11.784 1.00 90.62 111 ALA A CA 1
ATOM 840 C C . ALA A 1 111 ? -3.062 -3.002 11.049 1.00 90.62 111 ALA A C 1
ATOM 842 O O . ALA A 1 111 ? -2.389 -2.411 10.206 1.00 90.62 111 ALA A O 1
ATOM 843 N N . ARG A 1 112 ? -2.921 -4.317 11.268 1.00 88.62 112 ARG A N 1
ATOM 844 C CA . ARG A 1 112 ? -1.920 -5.145 10.581 1.00 88.62 112 ARG A CA 1
ATOM 845 C C . ARG A 1 112 ? -2.093 -5.130 9.064 1.00 88.62 112 ARG A C 1
ATOM 847 O O . ARG A 1 112 ? -1.107 -5.080 8.338 1.00 88.62 112 ARG A O 1
ATOM 854 N N . ARG A 1 113 ? -3.335 -5.191 8.580 1.00 86.38 113 ARG A N 1
ATOM 855 C CA . ARG A 1 113 ? -3.641 -5.196 7.145 1.00 86.38 113 ARG A CA 1
ATOM 856 C C . ARG A 1 113 ? -3.239 -3.893 6.460 1.00 86.38 113 ARG A C 1
ATOM 858 O O . ARG A 1 113 ? -2.787 -3.942 5.322 1.00 86.38 113 ARG A O 1
ATOM 865 N N . PHE A 1 114 ? -3.426 -2.766 7.135 1.00 85.44 114 PHE A N 1
ATOM 866 C CA . PHE A 1 114 ? -3.125 -1.438 6.601 1.00 85.44 114 PHE A CA 1
ATOM 867 C C . PHE A 1 114 ? -1.768 -0.898 7.059 1.00 85.44 114 PHE A C 1
ATOM 869 O O . PHE A 1 114 ? -1.475 0.272 6.839 1.00 85.44 114 PHE A O 1
ATOM 876 N N . ASN A 1 115 ? -0.933 -1.759 7.652 1.00 83.25 115 ASN A N 1
ATOM 877 C CA . ASN A 1 115 ? 0.405 -1.414 8.122 1.00 83.25 115 ASN A CA 1
ATOM 878 C C . ASN A 1 115 ? 0.412 -0.197 9.075 1.00 83.25 115 ASN A C 1
ATOM 880 O O . ASN A 1 115 ? 1.238 0.704 8.953 1.00 83.25 115 ASN A O 1
ATOM 884 N N . THR A 1 116 ? -0.532 -0.179 10.018 1.00 87.00 116 THR A N 1
ATOM 885 C CA . THR A 1 116 ? -0.675 0.841 11.066 1.00 87.00 116 THR A CA 1
ATOM 886 C C . THR A 1 116 ? -0.828 0.189 12.450 1.00 87.00 116 THR A C 1
ATOM 888 O O . THR A 1 116 ? -0.720 -1.034 12.586 1.00 87.00 116 THR A O 1
ATOM 891 N N . THR A 1 117 ? -1.060 0.980 13.497 1.00 90.81 117 THR A N 1
ATOM 892 C CA . THR A 1 117 ? -1.243 0.524 14.880 1.00 90.81 117 THR A CA 1
ATOM 893 C C . THR A 1 117 ? -2.702 0.648 15.319 1.00 90.81 117 THR A C 1
ATOM 895 O O . THR A 1 117 ? -3.463 1.459 14.798 1.00 90.81 117 THR A O 1
ATOM 898 N N . VAL A 1 118 ? -3.107 -0.161 16.304 1.00 92.06 118 VAL A N 1
ATOM 899 C CA . VAL A 1 118 ? -4.440 -0.038 16.926 1.00 92.06 118 VAL A CA 1
ATOM 900 C C . VAL A 1 118 ? -4.610 1.334 17.579 1.00 92.06 118 VAL A C 1
ATOM 902 O O . VAL A 1 118 ? -5.677 1.926 17.485 1.00 92.06 118 VAL A O 1
ATOM 905 N N . GLU A 1 119 ? -3.545 1.855 18.189 1.00 91.75 119 GLU A N 1
ATOM 906 C CA . GLU A 1 119 ? -3.520 3.188 18.791 1.00 91.75 119 GLU A CA 1
ATOM 907 C C . GLU A 1 119 ? -3.858 4.280 17.771 1.00 91.75 119 GLU A C 1
ATOM 909 O O . GLU A 1 119 ? -4.743 5.097 18.016 1.00 91.75 119 GLU A O 1
ATOM 914 N N . GLU A 1 120 ? -3.232 4.255 16.594 1.00 90.19 120 GLU A N 1
ATOM 915 C CA . GLU A 1 120 ? -3.499 5.253 15.561 1.00 90.19 120 GLU A CA 1
ATOM 916 C C . GLU A 1 120 ? -4.909 5.095 14.968 1.00 90.19 120 GLU A C 1
ATOM 918 O O . GLU A 1 120 ? -5.595 6.089 14.713 1.00 90.19 120 GLU A O 1
ATOM 923 N N . LEU A 1 121 ? -5.396 3.854 14.820 1.00 91.44 121 LEU A N 1
ATOM 924 C CA . LEU A 1 121 ? -6.791 3.609 14.441 1.00 91.44 121 LEU A CA 1
ATOM 925 C C . LEU A 1 121 ? -7.770 4.223 15.442 1.00 91.44 121 LEU A C 1
ATOM 927 O O . LEU A 1 121 ? -8.738 4.861 15.030 1.00 91.44 121 LEU A O 1
ATOM 931 N N . LEU A 1 122 ? -7.534 4.055 16.740 1.00 93.00 122 LEU A N 1
ATOM 932 C CA . LEU A 1 122 ? -8.393 4.618 17.781 1.00 93.00 122 LEU A CA 1
ATOM 933 C C . LEU A 1 122 ? -8.290 6.142 17.844 1.00 93.00 122 LEU A C 1
ATOM 935 O O . LEU A 1 122 ? -9.308 6.807 18.018 1.00 93.00 122 LEU A O 1
ATOM 939 N N . ARG A 1 123 ? -7.097 6.709 17.630 1.00 91.31 123 ARG A N 1
ATOM 940 C CA . ARG A 1 123 ? -6.890 8.164 17.564 1.00 91.31 123 ARG A CA 1
ATOM 941 C C . ARG A 1 123 ? -7.742 8.813 16.472 1.00 91.31 123 ARG A C 1
ATOM 943 O O . ARG A 1 123 ? -8.254 9.912 16.664 1.00 91.31 123 ARG A O 1
ATOM 950 N N . LEU A 1 124 ? -7.891 8.135 15.335 1.00 90.88 124 LEU A N 1
ATOM 951 C CA . LEU A 1 124 ? -8.691 8.600 14.200 1.00 90.88 124 LEU A CA 1
ATOM 952 C C . LEU A 1 124 ? -10.176 8.256 14.314 1.00 90.88 124 LEU A C 1
ATOM 954 O O . LEU A 1 124 ? -11.001 8.920 13.691 1.00 90.88 124 LEU A O 1
ATOM 958 N N . ASN A 1 125 ? -10.518 7.237 15.103 1.00 92.31 125 ASN A N 1
ATOM 959 C CA . ASN A 1 125 ? -11.887 6.763 15.293 1.00 92.31 125 ASN A CA 1
ATOM 960 C C . ASN A 1 125 ? -12.221 6.666 16.789 1.00 92.31 125 ASN A C 1
ATOM 962 O O . ASN A 1 125 ? -12.465 5.551 17.280 1.00 92.31 125 ASN A O 1
ATOM 966 N N . PRO A 1 126 ? -12.204 7.804 17.513 1.00 90.62 126 PRO A N 1
ATOM 967 C CA . PRO A 1 126 ? -12.421 7.824 18.953 1.00 90.62 126 PRO A CA 1
ATOM 968 C C . PRO A 1 126 ? -13.785 7.224 19.299 1.00 90.62 126 PRO A C 1
ATOM 970 O O . PRO A 1 126 ? -14.782 7.480 18.622 1.00 90.62 126 PRO A O 1
ATOM 973 N N . ARG A 1 127 ? -13.813 6.406 20.353 1.00 90.31 127 ARG A N 1
ATOM 974 C CA . ARG A 1 127 ? -14.985 5.636 20.793 1.00 90.31 127 ARG A CA 1
ATOM 975 C C . ARG A 1 127 ? -14.927 5.361 22.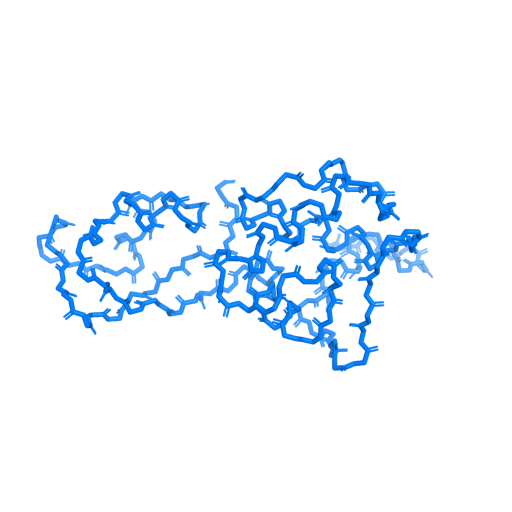293 1.00 90.31 127 ARG A C 1
ATOM 977 O O . ARG A 1 127 ? -13.848 5.412 22.876 1.00 90.31 127 ARG A O 1
ATOM 984 N N . 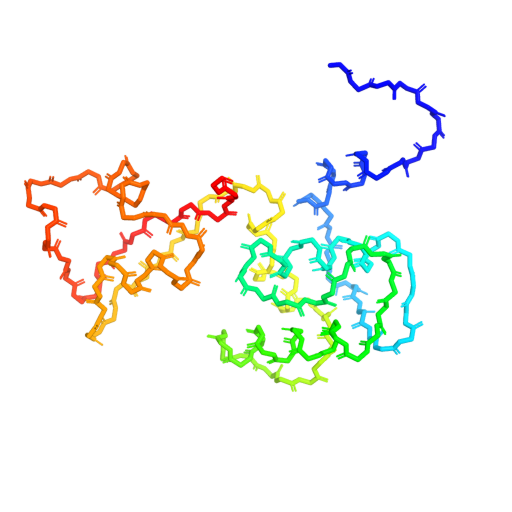GLU A 1 128 ? -16.082 5.068 22.892 1.00 87.56 128 GLU A N 1
ATOM 985 C CA . GLU A 1 128 ? -16.197 4.781 24.331 1.00 87.56 128 GLU A CA 1
ATOM 986 C C . GLU A 1 128 ? -15.545 3.452 24.723 1.00 87.56 128 GLU A C 1
ATOM 988 O O . GLU A 1 128 ? -14.764 3.417 25.669 1.00 87.56 128 GLU A O 1
ATOM 993 N N . ASP A 1 129 ? -15.833 2.379 23.979 1.00 89.94 129 ASP A N 1
ATOM 994 C CA . ASP A 1 129 ? -15.189 1.075 24.148 1.00 89.94 129 ASP A CA 1
ATOM 995 C C . ASP A 1 129 ? -14.218 0.820 22.980 1.00 89.94 129 ASP A C 1
ATOM 997 O O . ASP A 1 129 ? -14.665 0.618 21.843 1.00 89.94 129 ASP A O 1
ATOM 1001 N N . PRO A 1 130 ? -12.895 0.849 23.226 1.00 84.44 130 PRO A N 1
ATOM 1002 C CA . PRO A 1 130 ? -11.881 0.621 22.204 1.00 84.44 130 PRO A CA 1
ATOM 1003 C C . PRO A 1 130 ? -11.945 -0.751 21.531 1.00 84.44 130 PRO A C 1
ATOM 1005 O O . PRO A 1 130 ? -11.495 -0.862 20.395 1.00 84.44 130 PRO A O 1
ATOM 1008 N N . ASP A 1 131 ? -12.491 -1.782 22.176 1.00 83.56 131 ASP A N 1
ATOM 1009 C CA . ASP A 1 131 ? -12.472 -3.150 21.643 1.00 83.56 131 ASP A CA 1
ATOM 1010 C C . ASP A 1 131 ? -13.706 -3.477 20.783 1.00 83.56 131 ASP A C 1
ATOM 1012 O O . ASP A 1 131 ? -13.736 -4.501 20.087 1.00 83.56 131 ASP A O 1
ATOM 1016 N N . LEU A 1 132 ? -14.714 -2.598 20.770 1.00 89.75 132 LEU A N 1
ATOM 1017 C CA . LEU A 1 132 ? -15.945 -2.785 20.005 1.00 89.75 132 LEU A CA 1
ATOM 1018 C C . LEU A 1 132 ? -15.873 -2.119 18.623 1.00 89.75 132 LEU A C 1
ATOM 1020 O O . LEU A 1 132 ? -15.819 -0.895 18.488 1.00 89.75 132 LEU A O 1
ATOM 1024 N N . ILE A 1 133 ? -15.943 -2.954 17.581 1.00 93.50 133 ILE A N 1
ATOM 1025 C CA . ILE A 1 133 ? -16.222 -2.557 16.193 1.00 93.50 133 ILE A CA 1
ATOM 1026 C C . ILE A 1 133 ? -17.413 -3.351 15.649 1.00 93.50 133 ILE A C 1
ATOM 1028 O O . ILE A 1 133 ? -17.558 -4.545 15.932 1.00 93.50 133 ILE A O 1
ATOM 1032 N N . PHE A 1 134 ? -18.251 -2.716 14.832 1.00 94.56 134 PHE A N 1
ATOM 1033 C CA . PHE A 1 134 ? -19.450 -3.344 14.269 1.00 94.56 134 PHE A CA 1
ATOM 1034 C C . PHE A 1 134 ? -19.294 -3.628 12.778 1.00 94.56 134 PHE A C 1
ATOM 1036 O O . PHE A 1 134 ? -18.769 -2.821 12.021 1.00 94.56 134 PHE A O 1
ATOM 1043 N N . VAL A 1 135 ? -19.803 -4.770 12.310 1.00 95.75 135 VAL A N 1
ATOM 1044 C CA . VAL A 1 135 ? -19.851 -5.057 10.867 1.00 95.75 135 VAL A CA 1
ATOM 1045 C C . VAL A 1 135 ? -20.663 -3.972 10.153 1.00 95.75 135 VAL A C 1
ATOM 1047 O O . VAL A 1 135 ? -21.787 -3.681 10.549 1.00 95.75 135 VAL A O 1
ATOM 1050 N N . GLY A 1 136 ? -20.103 -3.403 9.085 1.00 94.44 136 GLY A N 1
ATOM 1051 C CA . GLY A 1 136 ? -20.694 -2.285 8.345 1.00 94.44 136 GLY A CA 1
ATOM 1052 C C . GLY A 1 136 ? -20.262 -0.901 8.839 1.00 94.44 136 GLY A C 1
ATOM 1053 O O . GLY A 1 136 ? -20.485 0.080 8.132 1.00 94.44 136 GLY A O 1
ATOM 1054 N N . GLU A 1 137 ? -19.603 -0.806 9.995 1.00 94.81 137 GLU A N 1
ATOM 1055 C CA . GLU A 1 137 ? -19.009 0.441 10.482 1.00 94.81 137 GLU A CA 1
ATOM 1056 C C . GLU A 1 137 ? -17.922 0.929 9.518 1.00 94.81 137 GLU A C 1
ATOM 1058 O O . GLU A 1 137 ? -17.147 0.132 8.991 1.00 94.81 137 GLU A O 1
ATOM 1063 N N . THR A 1 138 ? -17.853 2.240 9.280 1.00 94.88 138 THR A N 1
ATOM 1064 C CA . THR A 1 138 ? -16.791 2.845 8.467 1.00 94.88 138 THR A CA 1
ATOM 1065 C C . THR A 1 138 ? -15.729 3.451 9.375 1.00 94.88 138 THR A C 1
ATOM 1067 O O . THR A 1 138 ? -16.030 4.348 10.153 1.00 94.88 138 THR A O 1
ATOM 1070 N N . LEU A 1 139 ? -14.489 2.986 9.237 1.00 93.38 139 LEU A N 1
ATOM 1071 C CA . LEU A 1 139 ? -13.318 3.493 9.947 1.00 93.38 139 LEU A CA 1
ATOM 1072 C C . LEU A 1 139 ? -12.457 4.358 9.030 1.00 93.38 139 LEU A C 1
ATOM 1074 O O . LEU A 1 139 ? -12.252 4.022 7.863 1.00 93.38 139 LEU A O 1
ATOM 1078 N N . LEU A 1 140 ? -11.897 5.427 9.581 1.00 91.44 140 LEU A N 1
ATOM 1079 C CA . LEU A 1 140 ? -10.784 6.173 9.010 1.00 91.44 140 LEU A CA 1
ATOM 1080 C C . LEU A 1 140 ? -9.477 5.445 9.318 1.00 91.44 140 LEU A C 1
ATOM 1082 O O . LEU A 1 140 ? -9.105 5.255 10.472 1.00 91.44 140 LEU A O 1
ATOM 1086 N N . ILE A 1 141 ? -8.774 5.031 8.279 1.00 89.94 141 ILE A N 1
ATOM 1087 C CA . ILE A 1 141 ? -7.525 4.294 8.371 1.00 89.94 141 ILE A CA 1
ATOM 1088 C C . ILE A 1 141 ? -6.387 5.211 7.916 1.00 89.94 141 ILE A C 1
ATOM 1090 O O . ILE A 1 141 ? -6.432 5.709 6.790 1.00 89.94 141 ILE A O 1
ATOM 1094 N N . PRO A 1 142 ? -5.352 5.417 8.740 1.00 84.56 142 PRO A N 1
ATOM 1095 C CA . PRO A 1 142 ? -4.133 6.086 8.320 1.00 84.56 142 PRO A CA 1
ATOM 1096 C C . PRO A 1 142 ? -3.394 5.171 7.345 1.00 84.56 142 PRO A C 1
ATOM 1098 O O . PRO A 1 142 ? -3.107 4.012 7.646 1.00 84.56 142 PRO A O 1
ATOM 1101 N N . VAL A 1 143 ? -3.072 5.684 6.167 1.00 71.81 143 VAL A N 1
ATOM 1102 C CA . VAL A 1 143 ? -2.280 4.955 5.172 1.00 71.81 143 VAL A CA 1
ATOM 1103 C C . VAL A 1 143 ? -0.950 5.678 4.972 1.00 71.81 143 VAL A C 1
ATOM 1105 O O . VAL A 1 143 ? -0.557 6.042 3.874 1.00 71.81 143 VAL A O 1
ATOM 1108 N N . SER A 1 144 ? -0.226 5.882 6.076 1.00 66.06 144 SER A N 1
ATOM 1109 C CA . SER A 1 144 ? 1.180 6.303 6.085 1.00 66.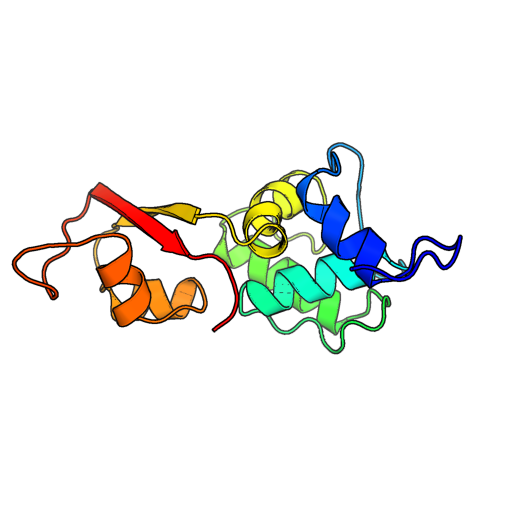06 144 SER A CA 1
ATOM 1110 C C . SER A 1 144 ? 1.947 5.748 7.279 1.00 66.06 144 SER A C 1
ATOM 1112 O O . SER A 1 144 ? 1.368 5.446 8.318 1.00 66.06 144 SER A O 1
ATOM 1114 N N . LYS A 1 145 ? 3.265 5.645 7.063 1.00 51.72 145 LYS A N 1
ATOM 1115 C CA . LYS A 1 145 ? 4.325 5.149 7.948 1.00 51.72 145 LYS A CA 1
ATOM 1116 C C . LYS A 1 145 ? 4.087 5.412 9.440 1.00 51.72 145 LYS A C 1
ATOM 1118 O O . LYS A 1 145 ? 3.921 6.564 9.834 1.00 51.72 145 LYS A O 1
ATOM 1123 N N . GLY A 1 146 ? 4.189 4.343 10.233 1.00 42.19 146 GLY A N 1
ATOM 1124 C CA . GLY A 1 146 ? 4.743 4.458 11.584 1.00 42.19 146 GLY A CA 1
ATOM 1125 C C . GLY A 1 146 ? 6.173 4.990 11.560 1.00 42.19 146 GLY A C 1
ATOM 1126 O O . GLY A 1 146 ? 6.864 4.799 10.528 1.00 42.19 146 GLY A O 1
#